Protein AF-A0A8C4WAL5-F1 (afdb_monomer_lite)

pLDDT: mean 75.77, std 21.25, range [38.22, 97.88]

Sequence (91 aa):
MGNEISYPLKPFLVEAAKDAFWDRCLRIINAMSGKMLRINADPHYFTQVFADLKNEGSTLPVTSEPSSLYQSDSAAGNRRWLVALSNAWDR

Organism: NCBI:txid1825980

Foldseek 3Di:
DDPDPDDDCVVVPPDPDPVVVVVVVVVCCVVCVVVVVCCVVPVVSVVVVVVVVVVVVVPDDPPDDDPVPPDDDPPPVVVVVSVVVVVVSVD

Radius of gyration: 19.23 Å; chains: 1; bounding box: 40×45×33 Å

InterPro domains:
  IPR004944 Cyclin-dependent kinase 5 activator [PF03261] (1-58)
  IPR004944 Cyclin-dependent kinase 5 activator [PTHR23401] (1-59)
  IPR036915 Cyclin-like superfamily [SSF47954] (1-57)

Structure (mmCIF, N/CA/C/O backbone):
data_AF-A0A8C4WAL5-F1
#
_entry.id   AF-A0A8C4WAL5-F1
#
loop_
_atom_site.group_PDB
_atom_site.id
_atom_site.type_symbol
_atom_site.label_atom_id
_atom_site.label_alt_id
_atom_site.label_comp_id
_atom_site.label_asym_id
_atom_site.label_entity_id
_atom_site.label_seq_id
_atom_site.pd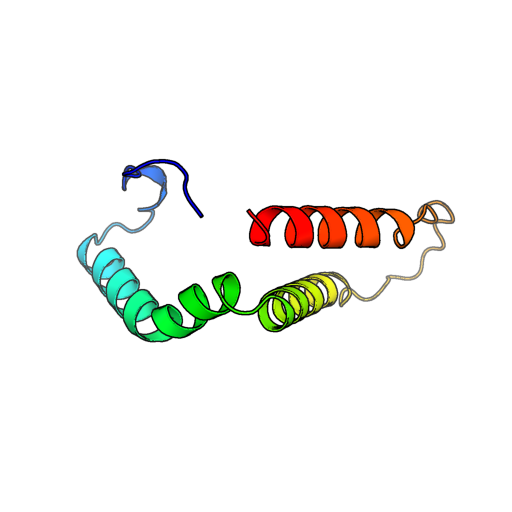bx_PDB_ins_code
_atom_site.Cartn_x
_atom_site.Cartn_y
_atom_site.Cartn_z
_atom_site.occupancy
_atom_site.B_iso_or_equiv
_atom_site.auth_seq_id
_atom_site.auth_comp_id
_atom_site.auth_asym_id
_atom_site.auth_atom_id
_atom_site.pdbx_PDB_model_num
ATOM 1 N N . MET A 1 1 ? 10.646 1.693 2.509 1.00 67.44 1 MET A N 1
ATOM 2 C CA . MET A 1 1 ? 9.969 0.637 3.295 1.00 67.44 1 MET A CA 1
ATOM 3 C C . MET A 1 1 ? 10.452 0.769 4.731 1.00 67.44 1 MET A C 1
ATOM 5 O O . MET A 1 1 ? 11.587 1.186 4.898 1.00 67.44 1 MET A O 1
ATOM 9 N N . GLY A 1 2 ? 9.601 0.557 5.735 1.00 79.31 2 GLY A N 1
ATOM 10 C CA . GLY A 1 2 ? 9.946 0.840 7.133 1.00 79.31 2 GLY A CA 1
ATOM 11 C C . GLY A 1 2 ? 11.168 0.059 7.627 1.00 79.31 2 GLY A C 1
ATOM 12 O O . GLY A 1 2 ? 11.275 -1.128 7.344 1.00 79.31 2 GLY A O 1
ATOM 13 N N . ASN A 1 3 ? 12.075 0.726 8.344 1.00 91.06 3 ASN A N 1
ATOM 14 C CA . ASN A 1 3 ? 13.265 0.087 8.920 1.00 91.06 3 ASN A CA 1
ATOM 15 C C . ASN A 1 3 ? 12.965 -0.642 10.242 1.00 91.06 3 ASN A C 1
ATOM 17 O O . ASN A 1 3 ? 13.780 -1.438 10.697 1.00 91.06 3 ASN A O 1
ATOM 21 N N . GLU A 1 4 ? 11.811 -0.363 10.855 1.00 94.50 4 GLU A N 1
ATOM 22 C CA . GLU A 1 4 ? 11.396 -0.947 12.131 1.00 94.50 4 GLU A CA 1
ATOM 23 C C . GLU A 1 4 ? 10.560 -2.211 11.922 1.00 94.50 4 GLU A C 1
ATOM 25 O O . GLU A 1 4 ? 9.802 -2.325 10.956 1.00 94.50 4 GLU A O 1
ATOM 30 N N . ILE A 1 5 ? 10.629 -3.138 12.881 1.00 91.50 5 ILE A N 1
ATOM 31 C CA . ILE A 1 5 ? 9.878 -4.405 12.834 1.00 91.50 5 ILE A CA 1
ATOM 32 C C . ILE A 1 5 ? 8.371 -4.239 13.077 1.00 91.50 5 ILE A C 1
ATOM 34 O O . ILE A 1 5 ? 7.590 -5.127 12.741 1.00 91.50 5 ILE A O 1
ATOM 38 N N . SER A 1 6 ? 7.938 -3.130 13.683 1.00 94.81 6 SER A N 1
ATOM 39 C CA . SER A 1 6 ? 6.520 -2.856 13.925 1.00 94.81 6 SER A CA 1
ATOM 40 C C . SER A 1 6 ? 6.245 -1.360 14.038 1.00 94.81 6 SER A C 1
ATOM 42 O O . SER A 1 6 ? 7.108 -0.587 14.451 1.00 94.81 6 SER A O 1
ATOM 44 N N . TYR A 1 7 ? 5.018 -0.969 13.697 1.00 93.88 7 TYR A N 1
ATOM 45 C CA . TYR A 1 7 ? 4.528 0.400 13.818 1.00 93.88 7 TYR A CA 1
ATOM 46 C C . TYR A 1 7 ? 3.219 0.408 14.620 1.00 93.88 7 TYR A C 1
ATOM 48 O O . TYR A 1 7 ? 2.366 -0.456 14.397 1.00 93.88 7 TYR A O 1
ATOM 56 N N . PRO A 1 8 ? 3.026 1.355 15.559 1.00 93.81 8 PRO A N 1
ATOM 57 C CA . PRO A 1 8 ? 1.802 1.420 16.351 1.00 93.81 8 PRO A CA 1
ATOM 58 C C . PRO A 1 8 ? 0.599 1.782 15.469 1.00 93.81 8 PRO A C 1
ATOM 60 O O . PRO A 1 8 ? 0.719 2.604 14.568 1.00 93.81 8 PRO A O 1
ATOM 63 N N . LEU A 1 9 ? -0.582 1.228 15.766 1.00 91.31 9 LEU A N 1
ATOM 64 C CA . LEU A 1 9 ? -1.818 1.493 15.007 1.00 91.31 9 LEU A CA 1
ATOM 65 C C . LEU A 1 9 ? -2.370 2.914 15.222 1.00 91.31 9 LEU A C 1
ATOM 67 O O . LEU A 1 9 ? -2.940 3.510 14.313 1.00 91.31 9 LEU A O 1
ATOM 71 N N . LYS A 1 10 ? -2.219 3.452 16.438 1.00 87.56 10 LYS A N 1
ATOM 72 C CA . LYS A 1 10 ? -2.875 4.693 16.890 1.00 87.56 10 LYS A CA 1
ATOM 73 C C . LYS A 1 10 ? -2.696 5.901 15.947 1.00 87.56 10 LYS A C 1
ATOM 75 O O . LYS A 1 10 ? -3.674 6.617 15.776 1.00 87.56 10 LYS A O 1
ATOM 80 N N . PRO A 1 11 ? -1.528 6.138 15.319 1.00 92.25 11 PRO A N 1
ATOM 81 C CA . PRO A 1 11 ? -1.357 7.242 14.371 1.00 92.25 11 PRO A CA 1
ATOM 82 C C . PRO A 1 11 ? -2.144 7.092 13.059 1.00 92.25 11 PRO A C 1
ATOM 84 O O . PRO A 1 11 ? -2.388 8.089 12.392 1.00 92.25 11 PRO A O 1
ATOM 87 N N . PHE A 1 12 ? -2.522 5.869 12.674 1.00 90.94 12 PHE A N 1
ATOM 88 C CA . PHE A 1 12 ? -3.142 5.569 11.375 1.00 90.94 12 PHE A CA 1
ATOM 89 C C . PHE A 1 12 ? -4.651 5.331 11.465 1.00 90.94 12 PHE A C 1
ATOM 91 O O . PHE A 1 12 ? -5.357 5.396 10.460 1.00 90.94 12 PHE A O 1
ATOM 98 N N . LEU A 1 13 ? -5.155 5.046 12.666 1.00 90.81 13 LEU A N 1
ATOM 99 C CA . LEU A 1 13 ? -6.567 4.791 12.902 1.00 90.81 13 LEU A CA 1
ATOM 100 C C . LEU A 1 13 ? -7.309 6.106 13.171 1.00 90.81 13 LEU A C 1
ATOM 102 O O . LEU A 1 13 ? -7.397 6.563 14.309 1.00 90.81 13 LEU A O 1
ATOM 106 N N . VAL A 1 14 ? -7.848 6.697 12.106 1.00 88.50 14 VAL A N 1
ATOM 107 C CA . VAL A 1 14 ? -8.727 7.882 12.170 1.00 88.50 14 VAL A CA 1
ATOM 108 C C . VAL A 1 14 ? -10.208 7.476 12.275 1.00 88.50 14 VAL A C 1
ATOM 110 O O . VAL A 1 14 ? -11.056 8.260 12.689 1.00 88.50 14 VAL A O 1
ATOM 113 N N . GLU A 1 15 ? -10.524 6.229 11.920 1.00 79.69 15 GLU A N 1
ATOM 114 C CA . GLU A 1 15 ? -11.882 5.683 11.899 1.00 79.69 15 GLU A CA 1
ATOM 115 C C . GLU A 1 15 ? -12.279 5.094 13.259 1.00 79.69 15 GLU A C 1
ATOM 117 O O . GLU A 1 15 ? -11.474 4.458 13.939 1.00 79.69 15 GLU A O 1
ATOM 122 N N . ALA A 1 16 ? -13.548 5.258 13.645 1.00 74.56 16 ALA A N 1
ATOM 123 C CA . ALA A 1 16 ? -14.072 4.686 14.888 1.00 74.56 16 ALA A CA 1
ATOM 124 C C . ALA A 1 16 ? -14.168 3.146 14.841 1.00 74.56 16 ALA A C 1
ATOM 126 O O . ALA A 1 16 ? -14.047 2.482 15.871 1.00 74.56 16 ALA A O 1
ATOM 127 N N . ALA A 1 17 ? -14.366 2.574 13.647 1.00 85.50 17 ALA A N 1
ATOM 128 C CA . ALA A 1 17 ? -14.526 1.139 13.436 1.00 85.50 17 ALA A CA 1
ATOM 129 C C . ALA A 1 17 ? -13.187 0.475 13.077 1.00 85.50 17 ALA A C 1
ATOM 131 O O . ALA A 1 17 ? -12.707 0.578 11.949 1.00 85.50 17 ALA A O 1
ATOM 132 N N . LYS A 1 18 ? -12.596 -0.247 14.035 1.00 88.81 18 LYS A N 1
ATOM 133 C CA . LYS A 1 18 ? -11.322 -0.964 13.841 1.00 88.81 18 LYS A CA 1
ATOM 134 C C . LYS A 1 18 ? -11.403 -2.069 12.788 1.00 88.81 18 LYS A C 1
ATOM 136 O O . LYS A 1 18 ? -10.444 -2.256 12.048 1.00 88.81 18 LYS A O 1
ATOM 141 N N . ASP A 1 19 ? -12.530 -2.768 12.702 1.00 93.00 19 ASP A N 1
ATOM 142 C CA . ASP A 1 19 ? -12.683 -3.897 11.777 1.00 93.00 19 ASP A CA 1
ATOM 143 C C . ASP A 1 19 ? -12.628 -3.431 10.317 1.00 93.00 19 ASP A C 1
ATOM 145 O O . ASP A 1 19 ? -11.914 -4.011 9.504 1.00 93.00 19 ASP A O 1
ATOM 149 N N . ALA A 1 20 ? -13.249 -2.286 10.012 1.00 92.06 20 ALA A N 1
ATOM 150 C CA . ALA A 1 20 ? -13.208 -1.687 8.680 1.00 92.06 20 ALA A CA 1
ATOM 151 C C . ALA A 1 20 ? -11.782 -1.298 8.240 1.00 92.06 20 ALA A C 1
ATOM 153 O O . ALA A 1 20 ? -11.438 -1.427 7.060 1.00 92.06 20 ALA A O 1
ATOM 154 N N . PHE A 1 21 ? -10.939 -0.853 9.180 1.00 94.50 21 PHE A N 1
ATOM 155 C CA . PHE A 1 21 ? -9.526 -0.578 8.915 1.00 94.50 21 PHE A CA 1
ATOM 156 C C . PHE A 1 21 ? -8.783 -1.862 8.525 1.00 94.50 21 PHE A C 1
ATOM 158 O O . PHE A 1 21 ? -8.101 -1.891 7.498 1.00 94.50 21 PHE A O 1
ATOM 165 N N . TRP A 1 22 ? -8.954 -2.939 9.296 1.00 95.06 22 TRP A N 1
ATOM 166 C CA . TRP A 1 22 ? -8.293 -4.218 9.026 1.00 95.06 22 TRP A CA 1
ATOM 167 C C . TRP A 1 22 ? -8.779 -4.877 7.733 1.00 95.06 22 TRP A C 1
ATOM 169 O O . TRP A 1 22 ? -7.954 -5.344 6.946 1.00 95.06 22 TRP A O 1
ATOM 179 N N . ASP A 1 23 ? -10.079 -4.824 7.446 1.00 95.75 23 ASP A N 1
ATOM 180 C CA . ASP A 1 23 ? -10.641 -5.302 6.179 1.00 95.75 23 ASP A CA 1
ATOM 181 C C . ASP A 1 23 ? -10.040 -4.554 4.986 1.00 95.75 23 ASP A C 1
ATOM 183 O O . ASP A 1 23 ? -9.680 -5.153 3.966 1.00 95.75 23 ASP A O 1
ATOM 187 N N . ARG A 1 24 ? -9.866 -3.232 5.107 1.00 95.12 24 ARG A N 1
ATOM 188 C CA . ARG A 1 24 ? -9.201 -2.427 4.077 1.00 95.12 24 ARG A CA 1
ATOM 189 C C . ARG A 1 24 ? -7.735 -2.820 3.922 1.00 95.12 24 ARG A C 1
ATOM 191 O O . ARG A 1 24 ? -7.286 -2.954 2.784 1.00 95.12 24 ARG A O 1
ATOM 198 N N . CYS A 1 25 ? -7.006 -3.040 5.017 1.00 96.12 25 CYS A N 1
ATOM 199 C CA . CYS A 1 25 ? -5.625 -3.526 4.966 1.00 96.12 25 CYS A CA 1
ATOM 200 C C . CYS A 1 25 ? -5.527 -4.842 4.186 1.00 96.12 25 CYS A C 1
ATOM 202 O O . CYS A 1 25 ? -4.728 -4.932 3.253 1.00 96.12 25 CYS A O 1
ATOM 204 N N . LEU A 1 26 ? -6.372 -5.828 4.499 1.00 97.38 26 LEU A N 1
ATOM 205 C CA . LEU A 1 26 ? -6.387 -7.121 3.806 1.00 97.38 26 LEU A CA 1
ATOM 206 C C . LEU A 1 26 ? -6.703 -6.967 2.314 1.00 97.38 26 LEU A C 1
ATOM 208 O O . LEU A 1 26 ? -6.027 -7.559 1.470 1.00 97.38 26 LEU A O 1
ATOM 212 N N . ARG A 1 27 ? -7.676 -6.119 1.965 1.00 97.88 27 ARG A N 1
ATOM 213 C CA . ARG A 1 27 ? -8.023 -5.832 0.564 1.00 97.88 27 ARG A CA 1
ATOM 214 C C . ARG A 1 27 ? -6.876 -5.178 -0.202 1.00 97.88 27 ARG A C 1
ATOM 216 O O . ARG A 1 27 ? -6.610 -5.573 -1.336 1.00 97.88 27 ARG A O 1
ATOM 223 N N . ILE A 1 28 ? -6.195 -4.202 0.401 1.00 97.81 28 ILE A N 1
ATOM 224 C CA . ILE A 1 28 ? -5.043 -3.531 -0.214 1.00 97.81 28 ILE A CA 1
ATOM 225 C C . ILE A 1 28 ? -3.899 -4.525 -0.410 1.00 97.81 28 ILE A C 1
ATOM 227 O O . ILE A 1 28 ? -3.349 -4.584 -1.505 1.00 97.81 28 ILE A O 1
ATOM 231 N N . ILE A 1 29 ? -3.570 -5.336 0.600 1.00 97.31 29 ILE A N 1
ATOM 232 C CA . ILE A 1 29 ? -2.515 -6.356 0.496 1.00 97.31 29 ILE A CA 1
ATOM 233 C C . ILE A 1 29 ? -2.82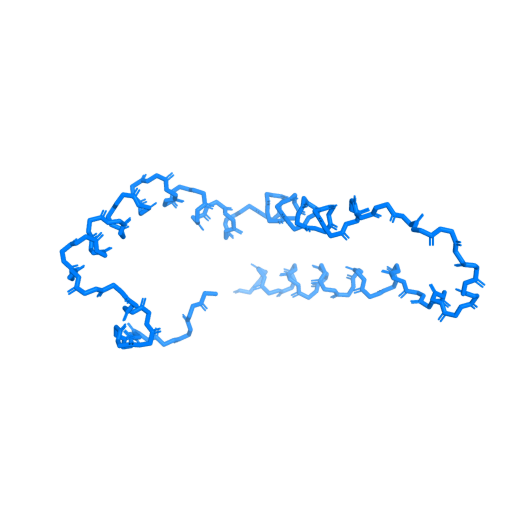5 -7.323 -0.649 1.00 97.31 29 ILE A C 1
ATOM 235 O O . ILE A 1 29 ? -1.970 -7.557 -1.503 1.00 97.31 29 ILE A O 1
ATOM 239 N N . ASN A 1 30 ? -4.056 -7.832 -0.722 1.00 97.81 30 ASN A N 1
ATOM 240 C CA . ASN A 1 30 ? -4.453 -8.760 -1.777 1.00 97.81 30 ASN A CA 1
ATOM 241 C C . ASN A 1 30 ? -4.339 -8.135 -3.180 1.00 97.81 30 ASN A C 1
ATOM 243 O O . ASN A 1 30 ? -3.850 -8.775 -4.105 1.00 97.81 30 ASN A O 1
ATOM 247 N N . ALA A 1 31 ? -4.737 -6.870 -3.341 1.00 97.75 31 ALA A N 1
ATOM 248 C CA . ALA A 1 31 ? -4.704 -6.188 -4.635 1.00 97.75 31 ALA A CA 1
ATOM 249 C C . ALA A 1 31 ? -3.308 -5.674 -5.042 1.00 97.75 31 ALA A C 1
ATOM 251 O O . ALA A 1 31 ? -3.002 -5.597 -6.233 1.00 97.75 31 ALA A O 1
ATOM 252 N N . MET A 1 32 ? -2.473 -5.281 -4.075 1.00 97.06 32 MET A N 1
ATOM 253 C CA . MET A 1 32 ? -1.248 -4.513 -4.327 1.00 97.06 32 MET A CA 1
ATOM 254 C C . MET A 1 32 ? 0.044 -5.270 -4.036 1.00 97.06 32 MET A C 1
ATOM 256 O O . MET A 1 32 ? 1.083 -4.831 -4.523 1.00 97.06 32 MET A O 1
ATOM 260 N N . SER A 1 33 ? 0.013 -6.396 -3.316 1.00 95.69 33 SER A N 1
ATOM 261 C CA . SER A 1 33 ? 1.212 -7.172 -2.943 1.00 95.69 33 SER A CA 1
ATOM 262 C C . SER A 1 33 ? 2.154 -7.439 -4.122 1.00 95.69 33 SER A C 1
ATOM 264 O O . SER A 1 33 ? 3.350 -7.170 -4.021 1.00 95.69 33 SER A O 1
ATOM 266 N N . GLY A 1 34 ? 1.624 -7.857 -5.276 1.00 96.44 34 GLY A N 1
ATOM 267 C CA . GLY A 1 34 ? 2.426 -8.073 -6.485 1.00 96.44 34 GLY A CA 1
ATOM 268 C C . GLY A 1 34 ? 3.126 -6.802 -6.985 1.00 96.44 34 GLY A C 1
ATOM 269 O O . GLY A 1 34 ? 4.312 -6.831 -7.302 1.00 96.44 34 GLY A O 1
ATOM 270 N N . LYS A 1 35 ? 2.430 -5.658 -6.996 1.00 94.75 35 LYS A N 1
ATOM 271 C CA . LYS A 1 35 ? 3.007 -4.357 -7.389 1.00 94.75 35 LYS A CA 1
ATOM 272 C C . LYS A 1 35 ? 4.002 -3.833 -6.349 1.00 94.75 35 LYS A C 1
ATOM 274 O O . LYS A 1 35 ? 5.009 -3.242 -6.725 1.00 94.75 35 LYS A O 1
ATOM 279 N N . MET A 1 36 ? 3.734 -4.066 -5.063 1.00 94.19 36 MET A N 1
ATOM 280 C CA . MET A 1 36 ? 4.627 -3.716 -3.956 1.00 94.19 36 MET A CA 1
ATOM 281 C C . MET A 1 36 ? 5.930 -4.508 -4.016 1.00 94.19 36 MET A C 1
ATOM 283 O O . MET A 1 36 ? 6.983 -3.943 -3.757 1.00 94.19 36 MET A O 1
ATOM 287 N N . LEU A 1 37 ? 5.900 -5.788 -4.389 1.00 94.50 37 LEU A N 1
ATOM 288 C CA . LEU A 1 37 ? 7.131 -6.542 -4.619 1.00 94.50 37 LEU A CA 1
ATOM 289 C C . LEU A 1 37 ? 7.821 -6.081 -5.908 1.00 94.50 37 LEU A C 1
ATOM 291 O O . LEU A 1 37 ? 9.022 -5.831 -5.903 1.00 94.50 37 LEU A O 1
ATOM 295 N N . ARG A 1 38 ? 7.058 -5.886 -6.992 1.00 93.44 38 ARG A N 1
ATOM 296 C CA . ARG A 1 38 ? 7.591 -5.464 -8.295 1.00 93.44 3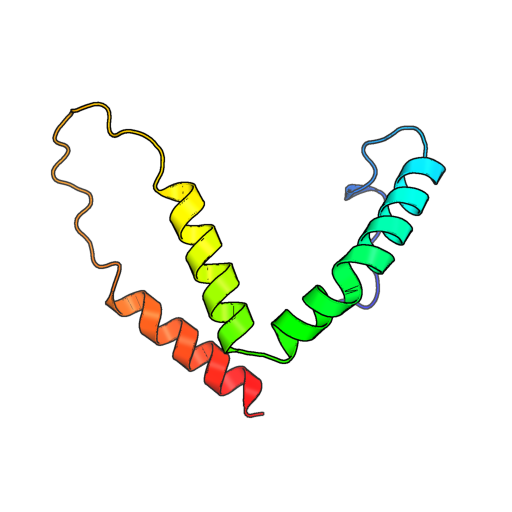8 ARG A CA 1
ATOM 297 C C . ARG A 1 38 ? 8.335 -4.132 -8.236 1.00 93.44 38 ARG A C 1
ATOM 299 O O . ARG A 1 38 ? 9.374 -4.019 -8.864 1.00 93.44 38 ARG A O 1
ATOM 306 N N . ILE A 1 39 ? 7.859 -3.146 -7.473 1.00 93.19 39 ILE A N 1
ATOM 307 C CA . ILE A 1 39 ? 8.560 -1.854 -7.346 1.00 93.19 39 ILE A CA 1
ATOM 308 C C 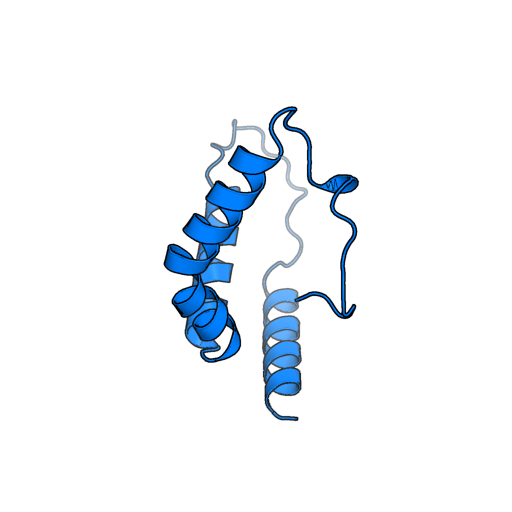. ILE A 1 39 ? 9.919 -1.969 -6.646 1.00 93.19 39 ILE A C 1
ATOM 310 O O . ILE A 1 39 ? 10.771 -1.110 -6.839 1.00 93.19 39 ILE A O 1
ATOM 314 N N . ASN A 1 40 ? 10.128 -3.030 -5.862 1.00 88.62 40 ASN A N 1
ATOM 315 C CA . ASN A 1 40 ? 11.433 -3.358 -5.298 1.00 88.62 40 ASN A CA 1
ATOM 316 C C . ASN A 1 40 ? 12.259 -4.224 -6.266 1.00 88.62 40 ASN A C 1
ATOM 318 O O . ASN A 1 40 ? 13.465 -4.077 -6.339 1.00 88.62 40 ASN A O 1
ATOM 322 N N . ALA A 1 41 ? 11.636 -5.123 -7.028 1.00 90.69 41 ALA A N 1
ATOM 323 C CA . ALA A 1 41 ? 12.362 -6.052 -7.898 1.00 90.69 41 ALA A CA 1
ATOM 324 C C . ALA A 1 41 ? 12.753 -5.477 -9.276 1.00 90.69 41 ALA A C 1
ATOM 326 O O . ALA A 1 41 ? 13.694 -5.967 -9.893 1.00 90.69 41 ALA A O 1
ATOM 327 N N . ASP A 1 42 ? 12.017 -4.485 -9.788 1.00 92.00 42 ASP A N 1
ATOM 328 C CA . ASP A 1 42 ? 12.142 -3.957 -11.152 1.00 92.00 42 ASP A CA 1
ATOM 329 C C . ASP A 1 42 ? 12.462 -2.444 -11.125 1.00 92.00 42 ASP A C 1
ATOM 331 O O . ASP A 1 42 ? 11.562 -1.615 -10.924 1.00 92.00 42 ASP A O 1
ATOM 335 N N . PRO A 1 43 ? 13.734 -2.054 -11.353 1.00 89.12 43 PRO A N 1
ATOM 336 C CA . PRO A 1 43 ? 14.157 -0.652 -11.369 1.00 89.12 43 PRO A CA 1
ATOM 337 C C . PRO A 1 43 ? 13.468 0.200 -12.445 1.00 89.12 43 PRO A C 1
ATOM 339 O O . PRO A 1 43 ? 13.266 1.407 -12.254 1.00 89.12 43 PRO A O 1
ATOM 342 N N . HIS A 1 44 ? 13.081 -0.398 -13.577 1.00 92.00 44 HIS A N 1
ATOM 343 C CA . HIS A 1 44 ? 12.362 0.317 -14.633 1.00 92.00 44 HIS A CA 1
ATOM 344 C C . HIS A 1 44 ? 10.939 0.634 -14.192 1.00 92.00 44 HIS A C 1
ATOM 346 O O . HIS A 1 44 ? 10.487 1.767 -14.359 1.00 92.00 44 HIS A O 1
ATOM 352 N N . TYR A 1 45 ? 10.266 -0.325 -13.558 1.00 90.56 45 TYR A N 1
ATOM 353 C CA . TYR A 1 45 ? 8.943 -0.106 -12.983 1.00 90.56 45 TYR A CA 1
ATOM 354 C C . TYR A 1 45 ? 8.965 0.962 -11.878 1.00 90.56 45 TYR A C 1
ATOM 356 O O . TYR A 1 45 ? 8.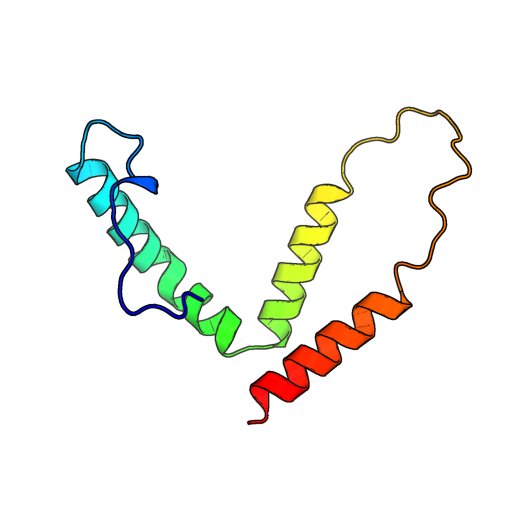088 1.824 -11.858 1.00 90.56 45 TYR A O 1
ATOM 364 N N . PHE A 1 46 ? 9.988 0.988 -11.015 1.00 92.94 46 PHE A N 1
ATOM 365 C CA . PHE A 1 46 ? 10.178 2.089 -10.056 1.00 92.94 46 PHE A CA 1
ATOM 366 C C . PHE A 1 46 ? 10.302 3.448 -10.760 1.00 92.94 46 PHE A C 1
ATOM 368 O O . PHE A 1 46 ? 9.613 4.403 -10.400 1.00 92.94 46 PHE A O 1
ATOM 375 N N . THR A 1 47 ? 11.154 3.531 -11.785 1.00 93.38 47 THR A N 1
ATOM 376 C CA . THR A 1 47 ? 11.398 4.780 -12.525 1.00 93.38 47 THR A CA 1
ATOM 377 C C . THR A 1 47 ? 10.136 5.271 -13.233 1.00 93.38 47 THR A C 1
ATOM 379 O O . THR A 1 47 ? 9.865 6.471 -13.232 1.00 93.38 47 THR A O 1
ATOM 382 N N . GLN A 1 48 ? 9.343 4.353 -13.789 1.00 94.44 48 GLN A N 1
ATOM 383 C CA . GLN A 1 48 ? 8.060 4.663 -14.411 1.00 94.44 48 GLN A CA 1
ATOM 384 C C . GLN A 1 48 ? 7.079 5.256 -13.394 1.00 94.44 48 GLN A C 1
ATOM 386 O O . GLN A 1 48 ? 6.612 6.373 -13.588 1.00 94.44 48 GLN A O 1
ATOM 391 N N . VAL A 1 49 ? 6.836 4.563 -12.275 1.00 93.00 49 VAL A N 1
ATOM 392 C CA . VAL A 1 49 ? 5.921 5.039 -11.220 1.00 93.00 49 VAL A CA 1
ATOM 393 C C . VAL A 1 49 ? 6.371 6.396 -10.662 1.00 93.00 49 VAL A C 1
ATOM 395 O O . VAL A 1 49 ? 5.545 7.255 -10.358 1.00 93.00 49 VAL A O 1
ATOM 398 N N . PHE A 1 50 ? 7.682 6.623 -10.556 1.00 90.75 50 PHE A N 1
ATOM 399 C CA . PHE A 1 50 ? 8.234 7.911 -10.141 1.00 90.75 50 PHE A CA 1
ATOM 400 C C . PHE A 1 50 ? 7.997 9.027 -11.171 1.00 90.75 50 PHE A C 1
ATOM 402 O O . PHE A 1 50 ? 7.665 10.151 -10.794 1.00 90.75 50 PHE A O 1
ATOM 409 N N . ALA A 1 51 ? 8.167 8.740 -12.464 1.00 91.38 51 ALA A N 1
ATOM 410 C CA . ALA A 1 51 ? 7.892 9.696 -13.533 1.00 91.38 51 ALA A CA 1
ATOM 411 C C . ALA A 1 51 ? 6.404 10.065 -13.587 1.00 91.38 51 ALA A C 1
ATOM 413 O O . ALA A 1 51 ? 6.080 11.250 -13.659 1.00 91.38 51 ALA A O 1
ATOM 414 N N . ASP A 1 52 ? 5.520 9.073 -13.467 1.00 93.25 52 ASP A N 1
ATOM 415 C CA . ASP A 1 52 ? 4.071 9.273 -13.419 1.00 93.25 52 ASP A CA 1
ATOM 416 C C . ASP A 1 52 ? 3.697 10.216 -12.263 1.00 93.25 52 ASP A C 1
ATOM 418 O O . ASP A 1 52 ? 3.016 11.218 -12.476 1.00 93.25 52 ASP A O 1
ATOM 422 N N . LEU A 1 53 ? 4.255 9.994 -11.065 1.00 92.88 53 LEU A N 1
ATOM 423 C CA . LEU A 1 53 ? 4.026 10.856 -9.898 1.00 92.88 53 LEU A CA 1
ATOM 424 C C . LEU A 1 53 ? 4.462 12.316 -10.121 1.00 92.88 53 LEU A C 1
ATOM 426 O O . LEU A 1 53 ? 3.799 13.237 -9.648 1.00 92.88 53 LEU A O 1
ATOM 430 N N . LYS A 1 54 ? 5.567 12.557 -10.838 1.00 88.94 54 LYS A N 1
ATOM 431 C CA . LYS A 1 54 ? 6.015 13.926 -11.165 1.00 88.94 54 LYS A CA 1
ATOM 432 C C . LYS A 1 54 ? 5.044 14.642 -12.102 1.00 88.94 54 LYS A C 1
ATOM 434 O O . LYS A 1 54 ? 4.874 15.859 -11.998 1.00 88.94 54 LYS A O 1
ATOM 439 N N . ASN A 1 55 ? 4.424 13.899 -13.010 1.00 91.25 55 ASN A N 1
ATOM 440 C CA . ASN A 1 55 ? 3.499 14.462 -13.985 1.00 91.25 55 ASN A CA 1
ATOM 441 C C . ASN A 1 55 ? 2.184 14.903 -13.326 1.00 91.25 55 ASN A C 1
ATOM 443 O O . ASN A 1 55 ? 1.644 15.933 -13.721 1.00 91.25 55 ASN A O 1
ATOM 447 N N . GLU A 1 56 ? 1.737 14.226 -12.263 1.00 88.81 56 GLU A N 1
ATOM 448 C CA . GLU A 1 56 ? 0.547 14.624 -11.487 1.00 88.81 56 GLU A CA 1
ATOM 449 C C . GLU A 1 56 ? 0.670 16.025 -10.857 1.00 88.81 56 GLU A C 1
ATOM 451 O O . GLU A 1 56 ? -0.320 16.734 -10.716 1.00 88.81 56 GLU A O 1
ATOM 456 N N . GLY A 1 57 ? 1.884 16.472 -10.511 1.00 74.56 57 GLY A N 1
ATOM 457 C CA . GLY A 1 57 ? 2.121 17.820 -9.972 1.00 74.56 57 GLY A CA 1
ATOM 458 C C . GLY A 1 57 ? 2.205 18.930 -11.028 1.00 74.56 57 GLY A C 1
ATOM 459 O O . GLY A 1 57 ? 2.221 20.108 -10.676 1.00 74.56 57 GLY A O 1
ATOM 460 N N . SER A 1 58 ? 2.277 18.575 -12.313 1.00 69.06 58 SER A N 1
ATOM 461 C CA . SER A 1 58 ? 2.516 19.518 -13.419 1.00 69.06 58 SER A CA 1
ATOM 462 C C . SER A 1 58 ? 1.232 19.964 -14.133 1.00 69.06 58 SER A C 1
ATOM 464 O O . SER A 1 58 ? 1.292 20.751 -15.072 1.00 69.06 58 SER A O 1
ATOM 466 N N . THR A 1 59 ? 0.067 19.468 -13.713 1.00 58.78 59 THR A N 1
ATOM 467 C CA . THR A 1 59 ? -1.230 19.666 -14.386 1.00 58.78 59 THR A CA 1
ATOM 468 C C . THR A 1 59 ? -2.026 20.881 -13.896 1.00 58.78 59 THR A C 1
ATOM 470 O O . THR A 1 59 ? -3.134 21.112 -14.382 1.00 58.78 59 THR A O 1
ATOM 473 N N . LEU A 1 60 ? -1.490 21.702 -12.984 1.00 55.25 60 LEU A N 1
ATOM 474 C CA . LEU A 1 60 ? -2.129 22.976 -12.642 1.00 55.25 60 LEU A CA 1
ATOM 475 C C . LEU A 1 60 ? -1.959 23.974 -13.804 1.00 55.25 60 LEU A C 1
ATOM 477 O O . LEU A 1 60 ? -0.825 24.228 -14.220 1.00 55.25 60 LEU A O 1
ATOM 481 N N . PRO A 1 61 ? -3.047 24.561 -14.341 1.00 50.22 61 PRO A N 1
ATOM 482 C CA . PRO A 1 61 ? -2.940 25.562 -15.388 1.00 50.22 61 PRO A CA 1
ATOM 483 C C . PRO A 1 61 ? -2.253 26.796 -14.809 1.00 50.22 61 PRO A C 1
ATOM 485 O O . PRO A 1 61 ? -2.690 27.351 -13.800 1.00 50.22 61 PRO A O 1
ATOM 488 N N . VAL A 1 62 ? -1.164 27.218 -15.452 1.00 51.03 62 VAL A N 1
ATOM 489 C CA . VAL A 1 62 ? -0.487 28.469 -15.126 1.00 51.03 62 VAL A CA 1
ATOM 490 C C . VAL A 1 62 ? -1.496 29.604 -15.339 1.00 51.03 62 VAL A C 1
ATOM 492 O O . VAL A 1 62 ? -1.871 29.931 -16.464 1.00 51.03 62 VAL A O 1
ATOM 495 N N . THR A 1 63 ? -2.014 30.181 -14.257 1.00 44.25 63 THR A N 1
ATOM 496 C CA . THR A 1 63 ? -2.641 31.497 -14.340 1.00 44.25 63 THR A CA 1
ATOM 497 C C . THR A 1 63 ? -1.521 32.459 -14.697 1.00 44.25 63 THR A C 1
ATOM 499 O O . THR A 1 63 ? -0.559 32.607 -13.948 1.00 44.25 63 THR A O 1
ATOM 502 N N . SER A 1 64 ? -1.614 33.011 -15.899 1.00 49.06 64 SER A N 1
ATOM 503 C CA . SER A 1 64 ? -0.659 33.909 -16.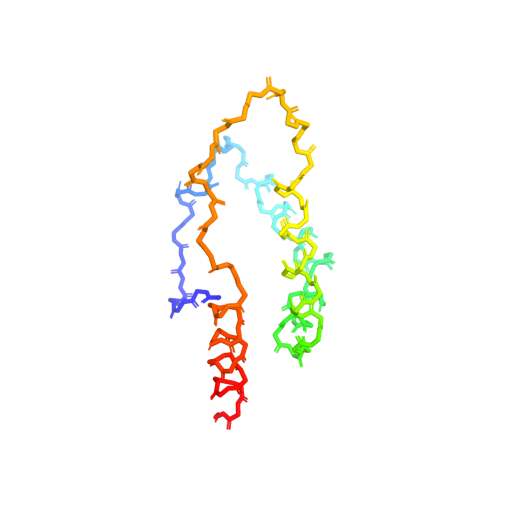534 1.00 49.06 64 SER A CA 1
ATOM 504 C C . SER A 1 64 ? -0.236 35.066 -15.624 1.00 49.06 64 SER A C 1
ATOM 506 O O . SER A 1 64 ? -0.936 36.067 -15.547 1.00 49.06 64 SER A O 1
ATOM 508 N N . GLU A 1 65 ? 0.930 34.941 -14.997 1.00 38.62 65 GLU A N 1
ATOM 509 C CA . GLU A 1 65 ? 1.742 36.039 -14.464 1.00 38.62 65 GLU A CA 1
ATOM 510 C C . GLU A 1 65 ? 3.221 35.645 -14.667 1.00 38.62 65 GLU A C 1
ATOM 512 O O . GLU A 1 65 ? 3.633 34.564 -14.226 1.00 38.62 65 GLU A O 1
ATOM 517 N N . PRO A 1 66 ? 4.043 36.447 -15.371 1.00 46.16 66 PRO A N 1
ATOM 518 C CA . PRO A 1 66 ? 5.412 36.077 -15.701 1.00 46.16 66 PRO A CA 1
ATOM 519 C C . PRO A 1 66 ? 6.343 36.350 -14.511 1.00 46.16 66 PRO A C 1
ATOM 521 O O . PRO A 1 66 ? 7.030 37.366 -14.456 1.00 46.16 66 PRO A O 1
ATOM 524 N N . SER A 1 67 ? 6.403 35.427 -13.549 1.00 39.47 67 SER A N 1
ATOM 525 C CA . SER A 1 67 ? 7.450 35.433 -12.516 1.00 39.47 67 SER A CA 1
ATOM 526 C C . SER A 1 67 ? 8.721 34.762 -13.038 1.00 39.47 67 SER A C 1
ATOM 528 O O . SER A 1 67 ? 8.856 33.539 -13.033 1.00 39.47 67 SER A O 1
ATOM 530 N N . SER A 1 68 ? 9.678 35.580 -13.474 1.00 44.12 68 SER A N 1
ATOM 531 C CA . SER A 1 68 ? 10.983 35.202 -14.040 1.00 44.12 68 SER A CA 1
ATOM 532 C C . SER A 1 68 ? 11.989 34.600 -13.039 1.00 44.12 68 SER A C 1
ATOM 534 O O . SER A 1 68 ? 13.196 34.749 -13.211 1.00 44.12 68 SER A O 1
ATOM 536 N N . LEU A 1 69 ? 11.535 33.901 -11.993 1.00 39.03 69 LEU A N 1
ATOM 537 C CA . LEU A 1 69 ? 12.399 33.495 -10.872 1.00 39.03 69 LEU A CA 1
ATOM 538 C C . LEU A 1 69 ? 12.393 32.004 -10.506 1.00 39.03 69 LEU A C 1
ATOM 540 O O . LEU A 1 69 ? 13.017 31.624 -9.521 1.00 39.03 69 LEU A O 1
ATOM 544 N N . TYR A 1 70 ? 11.803 31.137 -11.330 1.00 38.56 70 TYR A N 1
ATOM 545 C CA . TYR A 1 70 ? 11.917 29.678 -11.171 1.00 38.56 70 TYR A CA 1
ATOM 546 C C . TYR A 1 70 ? 12.627 29.017 -12.351 1.00 38.56 70 TYR A C 1
ATOM 548 O O . TYR A 1 70 ? 12.162 28.031 -12.917 1.00 38.56 70 TYR A O 1
ATOM 556 N N . GLN A 1 71 ? 13.793 29.549 -12.712 1.00 47.34 71 GLN A N 1
ATOM 557 C CA . GLN A 1 71 ? 14.738 28.827 -13.553 1.00 47.34 71 GLN A CA 1
ATOM 558 C C . GLN A 1 71 ? 15.993 28.515 -12.739 1.00 47.34 71 GLN A C 1
ATOM 560 O O . GLN A 1 71 ? 16.974 29.251 -12.763 1.00 47.34 71 GLN A O 1
ATOM 565 N N . SER A 1 72 ? 15.956 27.406 -12.004 1.00 38.22 72 SER A N 1
ATOM 566 C CA . SER A 1 72 ? 17.163 26.775 -11.472 1.00 38.22 72 SER A CA 1
ATOM 567 C C . SER A 1 72 ? 17.055 25.249 -11.563 1.00 38.22 72 SER A C 1
ATOM 569 O O . SER A 1 72 ? 16.389 24.573 -10.786 1.00 38.22 72 SER A O 1
ATOM 571 N N . ASP A 1 73 ? 17.687 24.735 -12.619 1.00 45.41 73 ASP A N 1
ATOM 572 C CA . ASP A 1 73 ? 18.276 23.401 -12.775 1.00 45.41 73 ASP A CA 1
ATOM 573 C C . ASP A 1 73 ? 17.586 22.194 -12.114 1.00 45.41 73 ASP A C 1
ATOM 575 O O . ASP A 1 73 ? 18.040 21.635 -11.116 1.00 45.41 73 ASP A O 1
ATOM 579 N N . SER A 1 74 ? 16.559 21.660 -12.784 1.00 49.50 74 SER A N 1
ATOM 580 C CA . SER A 1 74 ? 15.952 20.363 -12.434 1.00 49.50 74 SER A CA 1
ATOM 581 C C . SER A 1 74 ? 16.653 19.149 -13.085 1.00 49.50 74 SER A C 1
ATOM 583 O O . SER A 1 74 ? 16.385 18.003 -12.727 1.00 49.50 74 SER A O 1
ATOM 585 N N . ALA A 1 75 ? 17.580 19.341 -14.033 1.00 44.78 75 ALA A N 1
ATOM 586 C CA . ALA A 1 75 ? 18.153 18.230 -14.810 1.00 44.78 75 ALA A CA 1
ATOM 587 C C . ALA A 1 75 ? 19.369 17.543 -14.148 1.00 44.78 75 ALA A C 1
ATOM 589 O O . ALA A 1 75 ? 19.539 16.329 -14.281 1.00 44.78 75 ALA A O 1
ATOM 590 N N . ALA A 1 76 ? 20.206 18.282 -13.410 1.00 43.19 76 ALA A N 1
ATOM 591 C CA . ALA A 1 76 ? 21.432 17.744 -12.807 1.00 43.19 76 ALA A CA 1
ATOM 592 C C . ALA A 1 76 ? 21.170 16.924 -11.527 1.00 43.19 76 ALA A C 1
ATOM 594 O O . ALA A 1 76 ? 21.828 15.907 -11.296 1.00 43.19 76 ALA A O 1
ATOM 595 N N . GLY A 1 77 ? 20.162 17.307 -10.735 1.00 45.38 77 GLY A N 1
ATOM 596 C CA . GLY A 1 77 ? 19.755 16.576 -9.528 1.00 45.38 77 GLY A CA 1
ATOM 597 C C . GLY A 1 77 ? 19.150 15.199 -9.823 1.00 45.38 77 GLY A C 1
ATOM 598 O O . GLY A 1 77 ? 19.337 14.265 -9.046 1.00 45.38 77 GLY A O 1
ATOM 599 N N . ASN A 1 78 ? 18.502 15.035 -10.982 1.00 52.06 78 ASN A N 1
ATOM 600 C CA . ASN A 1 78 ? 17.792 13.800 -11.331 1.00 52.06 78 ASN A CA 1
ATOM 601 C C . ASN A 1 78 ? 18.729 12.621 -11.647 1.00 52.06 78 ASN A C 1
ATOM 603 O O . ASN A 1 78 ? 18.373 11.476 -11.384 1.00 52.06 78 ASN A O 1
ATOM 607 N N . ARG A 1 79 ? 19.945 12.871 -12.155 1.00 50.94 79 ARG A N 1
ATOM 608 C CA . ARG A 1 79 ? 20.906 11.788 -12.450 1.00 50.94 79 ARG A CA 1
ATOM 609 C C . ARG A 1 79 ? 21.601 11.251 -11.201 1.00 50.94 79 ARG A C 1
ATOM 611 O O . ARG A 1 79 ? 21.956 10.080 -11.154 1.00 50.94 79 ARG A O 1
ATOM 618 N N . ARG A 1 80 ? 21.760 12.081 -10.170 1.00 50.97 80 ARG A N 1
ATOM 619 C CA . ARG A 1 80 ? 22.467 11.707 -8.938 1.00 50.97 80 ARG A CA 1
ATOM 620 C C . ARG A 1 80 ? 21.668 10.723 -8.077 1.00 50.97 80 ARG A C 1
ATOM 622 O O . ARG A 1 80 ? 22.266 9.841 -7.473 1.00 50.97 80 ARG A O 1
ATOM 629 N N . TRP A 1 81 ? 20.337 10.821 -8.076 1.00 56.41 81 TRP A N 1
ATOM 630 C CA . TRP A 1 81 ? 19.462 9.891 -7.349 1.00 56.41 81 TRP A CA 1
ATOM 631 C C . TRP A 1 81 ? 19.293 8.544 -8.047 1.00 56.41 81 TRP A C 1
ATOM 633 O O . TRP A 1 81 ? 19.285 7.522 -7.373 1.00 56.41 81 TRP A O 1
ATOM 643 N N . LEU A 1 82 ? 19.231 8.521 -9.381 1.00 51.81 82 LEU A N 1
ATOM 644 C CA . LEU A 1 82 ? 19.200 7.265 -10.138 1.00 51.81 82 LEU A CA 1
ATOM 645 C C . LEU A 1 82 ? 20.506 6.476 -9.970 1.00 51.81 82 LEU A C 1
ATOM 647 O O . LEU A 1 82 ? 20.462 5.268 -9.769 1.00 51.81 82 LEU A O 1
ATOM 651 N N . VAL A 1 83 ? 21.657 7.160 -9.955 1.00 57.81 83 VAL A N 1
ATOM 652 C CA . VAL A 1 83 ? 22.958 6.533 -9.656 1.00 57.81 83 VAL A CA 1
ATOM 653 C C . VAL A 1 83 ? 23.032 6.068 -8.196 1.00 57.81 83 VAL A C 1
ATOM 655 O O . VAL A 1 83 ? 23.520 4.975 -7.931 1.00 57.81 83 VAL A O 1
ATOM 658 N N . ALA A 1 84 ? 22.511 6.847 -7.242 1.00 57.50 84 ALA A N 1
ATOM 659 C CA . ALA A 1 84 ? 22.461 6.444 -5.834 1.00 57.50 84 ALA A CA 1
ATOM 660 C C . ALA A 1 84 ? 21.543 5.232 -5.590 1.00 57.50 84 ALA A C 1
ATOM 662 O O . ALA A 1 84 ? 21.881 4.378 -4.777 1.00 57.50 84 ALA A O 1
ATOM 663 N N . LEU A 1 85 ? 20.420 5.136 -6.308 1.00 55.53 85 LEU A N 1
ATOM 664 C CA . LEU A 1 85 ? 19.520 3.985 -6.263 1.00 55.53 85 LEU A CA 1
ATOM 665 C C . LEU A 1 85 ? 20.149 2.766 -6.943 1.00 55.53 85 LEU A C 1
ATOM 667 O O . LEU A 1 85 ? 20.175 1.711 -6.326 1.00 55.53 85 LEU A O 1
ATOM 671 N N . SER A 1 86 ? 20.736 2.906 -8.138 1.00 56.38 86 SER A N 1
ATOM 672 C CA . SER A 1 86 ? 21.468 1.815 -8.811 1.00 56.38 86 SER A CA 1
ATOM 673 C C . SER A 1 86 ? 22.550 1.218 -7.904 1.00 56.38 86 SER A C 1
ATOM 675 O O . SER A 1 86 ? 22.605 0.010 -7.720 1.00 56.38 86 SER A O 1
ATOM 677 N N . ASN A 1 87 ? 23.341 2.068 -7.242 1.00 54.72 87 ASN A N 1
ATOM 678 C CA . ASN A 1 87 ? 24.393 1.631 -6.321 1.00 54.72 87 ASN A CA 1
ATOM 679 C C . ASN A 1 87 ? 23.865 1.019 -5.008 1.00 54.72 87 ASN A C 1
ATOM 681 O O . ASN A 1 87 ? 24.626 0.358 -4.303 1.00 54.72 87 ASN A O 1
ATOM 685 N N . ALA A 1 88 ? 22.607 1.281 -4.643 1.00 52.97 88 ALA A N 1
ATOM 686 C CA . ALA A 1 88 ? 21.958 0.693 -3.471 1.00 52.97 88 ALA A CA 1
ATOM 687 C C . ALA A 1 88 ? 21.329 -0.680 -3.768 1.00 52.97 88 ALA A C 1
ATOM 689 O O . ALA A 1 88 ? 21.106 -1.438 -2.831 1.00 52.97 88 ALA A O 1
ATOM 690 N N . TRP A 1 89 ? 21.064 -0.991 -5.041 1.00 53.66 89 TRP A N 1
ATOM 691 C CA . TRP A 1 89 ? 20.550 -2.289 -5.495 1.00 53.66 89 TRP A CA 1
ATOM 692 C C . TRP A 1 89 ? 21.657 -3.298 -5.861 1.00 53.66 89 TRP A C 1
ATOM 694 O O . TRP A 1 89 ? 21.384 -4.492 -5.877 1.00 53.66 89 TRP A O 1
ATOM 704 N N . ASP A 1 90 ? 22.890 -2.839 -6.118 1.00 52.81 90 ASP A N 1
ATOM 705 C CA . ASP A 1 90 ? 24.064 -3.675 -6.459 1.00 52.81 90 ASP A CA 1
ATOM 706 C C . ASP A 1 90 ? 24.880 -4.182 -5.238 1.00 52.81 90 ASP A C 1
ATOM 708 O O . ASP A 1 90 ? 25.951 -4.770 -5.410 1.00 52.81 90 ASP A O 1
ATOM 712 N N . ARG A 1 91 ? 24.420 -3.955 -3.998 1.00 42.16 91 ARG A N 1
ATOM 713 C CA . ARG A 1 91 ? 25.019 -4.509 -2.762 1.00 42.16 91 ARG A CA 1
ATOM 714 C C . ARG A 1 91 ? 24.105 -5.536 -2.117 1.00 42.16 91 ARG A C 1
ATOM 716 O O . ARG A 1 91 ? 24.661 -6.519 -1.582 1.00 42.16 91 ARG A O 1
#

Secondary structure (DSSP, 8-state):
--SSS---STTT--SS-HHHHHHHHHHHHHHHHHHHHHHHH-HHHHHHHHHHHHHHTT-S---S---TT--S-SHHHHHHHHHHHHHHH--